Protein AF-A0A9W4TMF2-F1 (afdb_monomer)

Secondary structure (DSSP, 8-state):
-----------------------PPPPHHHHHHHHHHHHHHHHHS-HHHHHHHHHHHHHHS-TTSTTH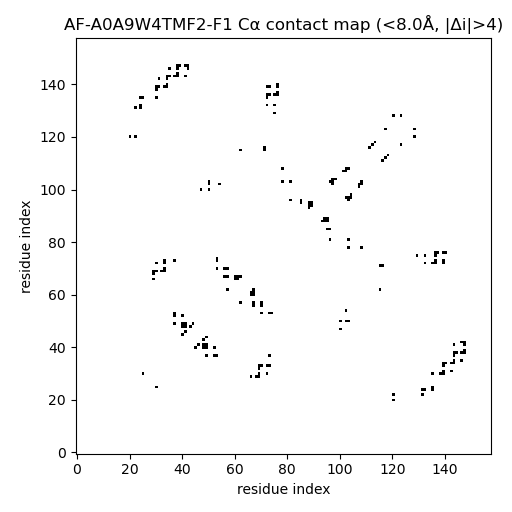HHHHHHHHHHHHHHHHHHHHHHHTTPPPGGGT-GGGSHHHHHHHIIIIIGGGSTT--HHHHHHHHHHHHHHHHHHHHHHHHHGGGSS---

Foldseek 3Di:
DDDDDDPPPPPPPPPPCPVQPLPDADDVVLLLVLLVQQQVLVLVHPVVSSLVSLVVQVVPDDLPDPNVVSSVLSLLLSLVVLVVVQVVCVVVVHDRCCVVPVCSDPVNSVVCCVVRPDVVRPPDDPVVSSVSSVVSSVSSVVSSVCSSVVVVPPPDDD

Structure (mmCIF, N/CA/C/O backbone):
data_AF-A0A9W4TMF2-F1
#
_entry.id   AF-A0A9W4TMF2-F1
#
loop_
_atom_site.group_PDB
_atom_site.id
_atom_site.type_symbol
_atom_site.label_atom_id
_atom_site.label_alt_id
_atom_site.label_comp_id
_atom_site.label_asym_id
_atom_site.label_entity_id
_atom_site.label_seq_id
_atom_site.pdbx_PDB_ins_code
_atom_site.Cartn_x
_atom_site.Cartn_y
_atom_site.Cartn_z
_atom_site.occupancy
_atom_site.B_iso_or_equiv
_atom_site.auth_seq_id
_atom_site.auth_comp_id
_atom_site.auth_asym_id
_atom_site.auth_atom_id
_atom_site.pdbx_PDB_model_num
ATOM 1 N N . MET A 1 1 ? 76.725 10.864 -4.374 1.00 43.16 1 MET A N 1
ATOM 2 C CA . MET A 1 1 ? 75.397 11.171 -4.951 1.00 43.16 1 MET A CA 1
ATOM 3 C C . MET A 1 1 ? 74.730 9.878 -5.403 1.00 43.16 1 MET A C 1
ATOM 5 O O . MET A 1 1 ? 75.179 9.302 -6.384 1.00 43.16 1 MET A O 1
ATOM 9 N N . LYS A 1 2 ? 73.695 9.397 -4.709 1.00 37.00 2 LYS A N 1
ATOM 10 C CA . LYS A 1 2 ? 72.772 8.390 -5.259 1.00 37.00 2 LYS A CA 1
ATOM 11 C C . LYS A 1 2 ? 71.413 8.566 -4.584 1.00 37.00 2 LYS A C 1
ATOM 13 O O . LYS A 1 2 ? 71.319 8.585 -3.364 1.00 37.00 2 LYS A O 1
ATOM 18 N N . LYS A 1 3 ? 70.422 8.861 -5.419 1.00 43.72 3 LYS A N 1
ATOM 19 C CA . LYS A 1 3 ? 69.096 9.371 -5.072 1.00 43.72 3 LYS A CA 1
ATOM 20 C C . LYS A 1 3 ? 68.224 8.220 -4.574 1.00 43.72 3 LYS A C 1
ATOM 22 O O . LYS A 1 3 ? 68.080 7.227 -5.279 1.00 43.72 3 LYS A O 1
ATOM 27 N N . ILE A 1 4 ? 67.638 8.376 -3.391 1.00 53.91 4 ILE A N 1
ATOM 28 C CA . ILE A 1 4 ? 66.495 7.578 -2.950 1.00 53.91 4 ILE A CA 1
ATOM 29 C C . ILE A 1 4 ? 65.279 8.197 -3.638 1.00 53.91 4 ILE A C 1
ATOM 31 O O . ILE A 1 4 ? 64.947 9.349 -3.367 1.00 53.91 4 ILE A O 1
ATOM 35 N N . LEU A 1 5 ? 64.652 7.470 -4.561 1.00 47.31 5 LEU A N 1
ATOM 36 C CA . LEU A 1 5 ? 63.333 7.828 -5.071 1.00 47.31 5 LEU A CA 1
ATOM 37 C C . LEU A 1 5 ? 62.341 6.760 -4.629 1.00 47.31 5 LEU A C 1
ATOM 39 O O . LEU A 1 5 ? 62.458 5.582 -4.954 1.00 47.31 5 LEU A O 1
ATOM 43 N N . ILE A 1 6 ? 61.415 7.241 -3.810 1.00 49.09 6 ILE A N 1
ATOM 44 C CA . ILE A 1 6 ? 60.307 6.552 -3.172 1.00 49.09 6 ILE A CA 1
ATOM 45 C C . ILE A 1 6 ? 59.397 5.990 -4.266 1.00 49.09 6 ILE A C 1
ATOM 47 O O . ILE A 1 6 ? 58.877 6.736 -5.095 1.00 49.09 6 ILE A O 1
ATOM 51 N N . VAL A 1 7 ? 59.198 4.673 -4.258 1.00 47.78 7 VAL A N 1
ATOM 52 C CA . VAL A 1 7 ? 58.155 4.014 -5.048 1.00 47.78 7 VAL A CA 1
ATOM 53 C C . VAL A 1 7 ? 56.818 4.410 -4.427 1.00 47.78 7 VAL A C 1
ATOM 55 O O . VAL A 1 7 ? 56.397 3.858 -3.412 1.00 47.78 7 VAL A O 1
ATOM 58 N N . ALA A 1 8 ? 56.175 5.419 -5.010 1.00 45.03 8 ALA A N 1
ATOM 59 C CA . ALA A 1 8 ? 54.797 5.766 -4.714 1.00 45.03 8 ALA A CA 1
ATOM 60 C C . ALA A 1 8 ? 53.898 4.645 -5.250 1.00 45.03 8 ALA A C 1
ATOM 62 O O . ALA A 1 8 ? 53.494 4.644 -6.412 1.00 45.03 8 ALA A O 1
ATOM 63 N N . GLY A 1 9 ? 53.621 3.657 -4.399 1.00 48.66 9 GLY A N 1
ATOM 64 C CA . GLY A 1 9 ? 52.544 2.706 -4.619 1.00 48.66 9 GLY A CA 1
ATOM 65 C C . GLY A 1 9 ? 51.219 3.457 -4.594 1.00 48.66 9 GLY A C 1
ATOM 66 O O . GLY A 1 9 ? 50.632 3.645 -3.531 1.00 48.66 9 GLY A O 1
ATOM 67 N N . LEU A 1 10 ? 50.748 3.895 -5.764 1.00 45.78 10 LEU A N 1
ATOM 68 C CA . LEU A 1 10 ? 49.338 4.196 -5.964 1.00 45.78 10 LEU A CA 1
ATOM 69 C C . LEU A 1 10 ? 48.578 2.881 -5.779 1.00 45.78 10 LEU A C 1
ATOM 71 O O . LEU A 1 10 ? 48.375 2.117 -6.721 1.00 45.78 10 LEU A O 1
ATOM 75 N N . MET A 1 11 ? 48.148 2.618 -4.547 1.00 49.06 11 MET A N 1
ATOM 76 C CA . MET A 1 11 ? 46.981 1.782 -4.332 1.00 49.06 11 MET A CA 1
ATOM 77 C C . MET A 1 11 ? 45.804 2.542 -4.937 1.00 49.06 11 MET A C 1
ATOM 79 O O . MET A 1 11 ? 45.180 3.380 -4.288 1.00 49.06 11 MET A O 1
ATOM 83 N N . ALA A 1 12 ? 45.538 2.282 -6.216 1.00 51.03 12 ALA A N 1
ATOM 84 C CA . ALA A 1 12 ? 44.234 2.514 -6.799 1.00 51.03 12 ALA A CA 1
ATOM 85 C C . ALA A 1 12 ? 43.266 1.611 -6.033 1.00 51.03 12 ALA A C 1
ATOM 87 O O . ALA A 1 12 ? 43.029 0.463 -6.404 1.00 51.03 12 ALA A O 1
ATOM 88 N N . LEU A 1 13 ? 42.770 2.111 -4.899 1.00 45.03 13 LEU A N 1
ATOM 89 C CA . LEU A 1 13 ? 41.590 1.547 -4.278 1.00 45.03 13 LEU A CA 1
ATOM 90 C C . LEU A 1 13 ? 40.534 1.540 -5.381 1.00 45.03 13 LEU A C 1
ATOM 92 O O . LEU A 1 13 ? 40.271 2.608 -5.950 1.00 45.03 13 LEU A O 1
ATOM 96 N N . PRO A 1 14 ? 39.954 0.378 -5.729 1.00 47.78 14 PRO A N 1
ATOM 97 C CA . PRO A 1 14 ? 38.766 0.392 -6.542 1.00 47.78 14 PRO A CA 1
ATOM 98 C C . PRO A 1 14 ? 37.782 1.208 -5.720 1.00 47.78 14 PRO A C 1
ATOM 100 O O . PRO A 1 14 ? 37.376 0.813 -4.625 1.00 47.78 14 PRO A O 1
ATOM 103 N N . ILE A 1 15 ? 37.474 2.406 -6.208 1.00 47.78 15 ILE A N 1
ATOM 104 C CA . ILE A 1 15 ? 36.303 3.134 -5.775 1.00 47.78 15 ILE A CA 1
ATOM 105 C C . ILE A 1 15 ? 35.186 2.174 -6.154 1.00 47.78 15 ILE A C 1
ATOM 107 O O . ILE A 1 15 ? 34.739 2.141 -7.299 1.00 47.78 15 ILE A O 1
ATOM 111 N N . CYS A 1 16 ? 34.790 1.323 -5.208 1.00 46.00 16 CYS A N 1
ATOM 112 C CA . CYS A 1 16 ? 33.474 0.738 -5.189 1.00 46.00 16 CYS A CA 1
ATOM 113 C C . CYS A 1 16 ? 32.557 1.949 -5.126 1.00 46.00 16 CYS A C 1
ATOM 115 O O . CYS A 1 16 ? 32.147 2.392 -4.052 1.00 46.00 16 CYS A O 1
ATOM 117 N N . ALA A 1 17 ? 32.282 2.510 -6.302 1.00 45.75 17 ALA A N 1
ATOM 118 C CA . ALA A 1 17 ? 31.091 3.251 -6.597 1.00 45.75 17 ALA A CA 1
ATOM 119 C C . ALA A 1 17 ? 29.968 2.256 -6.328 1.00 45.75 17 ALA A C 1
ATOM 121 O O . ALA A 1 17 ? 29.398 1.634 -7.218 1.00 45.75 17 ALA A O 1
ATOM 122 N N . SER A 1 18 ? 29.674 2.086 -5.042 1.00 44.09 18 SER A N 1
ATOM 123 C CA . SER A 1 18 ? 28.347 1.775 -4.587 1.00 44.09 18 SER A CA 1
ATOM 124 C C . SER A 1 18 ? 27.573 3.000 -5.032 1.00 44.09 18 SER A C 1
ATOM 126 O O . SER A 1 18 ? 27.435 3.960 -4.276 1.00 44.09 18 SER A O 1
ATOM 128 N N . ALA A 1 19 ? 27.182 3.028 -6.310 1.00 43.12 19 ALA A N 1
ATOM 129 C CA . ALA A 1 19 ? 26.089 3.852 -6.753 1.00 43.12 19 ALA A CA 1
ATOM 130 C C . ALA A 1 19 ? 25.000 3.509 -5.751 1.00 43.12 19 ALA A C 1
ATOM 132 O O . ALA A 1 19 ? 24.490 2.386 -5.727 1.00 43.12 19 ALA A O 1
ATOM 133 N N . ALA A 1 20 ? 24.784 4.414 -4.797 1.00 43.34 20 ALA A N 1
ATOM 134 C CA . ALA A 1 20 ? 23.677 4.307 -3.890 1.00 43.34 20 ALA A CA 1
ATOM 135 C C . ALA A 1 20 ? 22.493 4.226 -4.841 1.00 43.34 20 ALA A C 1
ATOM 137 O O . ALA A 1 20 ? 22.190 5.207 -5.51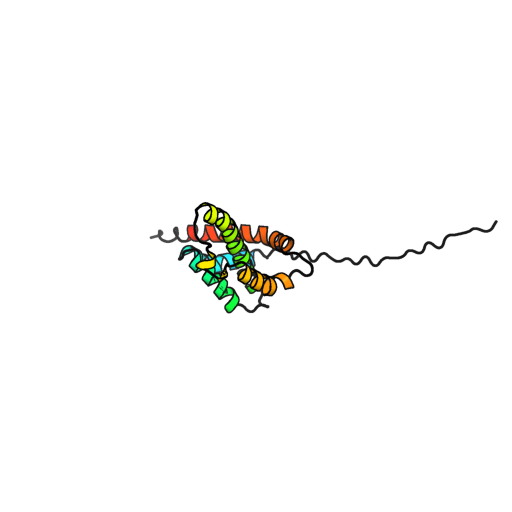0 1.00 43.34 20 ALA A O 1
ATOM 138 N N . ASN A 1 21 ? 21.926 3.029 -5.000 1.00 44.62 21 ASN A N 1
ATOM 139 C CA . ASN A 1 21 ? 20.707 2.807 -5.754 1.00 44.62 21 ASN A CA 1
ATOM 140 C C . ASN A 1 21 ? 19.614 3.537 -4.969 1.00 44.62 21 ASN A C 1
ATOM 142 O O . ASN A 1 21 ? 18.872 2.960 -4.176 1.00 44.62 21 ASN A O 1
ATOM 146 N N . THR A 1 22 ? 19.600 4.861 -5.079 1.00 55.94 22 THR A N 1
ATOM 147 C CA . THR A 1 22 ? 18.480 5.702 -4.729 1.00 55.94 22 THR A CA 1
ATOM 148 C C . THR A 1 22 ? 17.461 5.384 -5.796 1.00 55.94 22 THR A C 1
ATOM 150 O O . THR A 1 22 ? 17.531 5.895 -6.913 1.00 55.94 22 THR A O 1
ATOM 153 N N . LYS A 1 23 ? 16.557 4.455 -5.466 1.00 67.50 23 LYS A N 1
ATOM 154 C CA . LYS A 1 23 ? 15.336 4.238 -6.237 1.00 67.50 23 LYS A CA 1
ATOM 155 C C . LYS A 1 23 ? 14.783 5.629 -6.587 1.00 67.50 23 LYS A C 1
ATOM 157 O O . LYS A 1 23 ? 14.757 6.508 -5.723 1.00 67.50 23 LYS A O 1
ATOM 162 N N . LYS A 1 24 ? 14.466 5.866 -7.862 1.00 73.62 24 LYS A N 1
ATOM 163 C CA . LYS A 1 24 ? 13.882 7.139 -8.322 1.00 73.62 24 LYS A CA 1
ATOM 164 C C . LYS A 1 24 ? 12.444 7.238 -7.813 1.00 73.62 24 LYS A C 1
ATOM 166 O O . LYS A 1 24 ? 11.848 6.171 -7.676 1.00 73.62 24 LYS A O 1
ATOM 171 N N . PRO A 1 25 ? 11.899 8.436 -7.532 1.00 78.06 25 PRO A N 1
ATOM 172 C CA . PRO A 1 25 ? 10.480 8.595 -7.200 1.00 78.06 25 PRO A CA 1
ATOM 173 C C . PRO A 1 25 ? 9.586 7.832 -8.178 1.00 78.06 25 PRO A C 1
ATOM 175 O O . PRO A 1 25 ? 9.985 7.625 -9.333 1.00 78.06 25 PRO A O 1
ATOM 178 N N . LEU A 1 26 ? 8.411 7.398 -7.723 1.00 83.31 26 LEU A N 1
ATOM 179 C CA . LEU A 1 26 ? 7.444 6.783 -8.624 1.00 83.31 26 LEU A CA 1
ATOM 180 C C . LEU A 1 26 ? 7.120 7.748 -9.765 1.00 83.31 26 LEU A C 1
ATOM 182 O O . LEU A 1 26 ? 7.051 8.966 -9.589 1.00 83.31 26 LEU A O 1
ATOM 186 N N . ALA A 1 27 ? 6.950 7.189 -10.958 1.00 86.56 27 ALA A N 1
ATOM 187 C CA . ALA A 1 27 ? 6.520 7.979 -12.092 1.00 86.56 27 ALA A CA 1
ATOM 188 C C . ALA A 1 27 ? 5.107 8.527 -11.818 1.00 86.56 27 ALA A C 1
ATOM 190 O O . ALA A 1 27 ? 4.287 7.889 -11.152 1.00 86.56 27 ALA A O 1
ATOM 191 N N . PHE A 1 28 ? 4.846 9.755 -12.266 1.00 84.62 28 PHE A N 1
ATOM 192 C CA . PHE A 1 28 ? 3.604 10.458 -11.935 1.00 84.62 28 PHE A CA 1
ATOM 193 C C . PHE A 1 28 ? 2.359 9.711 -12.436 1.00 84.62 28 PHE A C 1
ATOM 195 O O . PHE A 1 28 ? 1.342 9.693 -11.751 1.00 84.62 28 PHE A O 1
ATOM 202 N N . ASP A 1 29 ? 2.469 9.039 -13.581 1.00 89.75 29 ASP A N 1
ATOM 203 C CA . ASP A 1 29 ? 1.448 8.147 -14.140 1.00 89.75 29 ASP A CA 1
ATOM 204 C C . ASP A 1 29 ? 1.077 6.998 -13.189 1.00 89.75 29 ASP A C 1
ATOM 206 O O . ASP A 1 29 ? -0.093 6.652 -13.062 1.00 89.75 29 ASP A O 1
ATOM 210 N N . THR A 1 30 ? 2.050 6.453 -12.457 1.00 92.44 30 THR A N 1
ATOM 211 C CA . THR A 1 30 ? 1.848 5.402 -11.455 1.00 92.44 30 THR A CA 1
ATOM 212 C C . THR A 1 30 ? 1.076 5.945 -10.258 1.00 92.44 30 THR A C 1
ATOM 214 O O . THR A 1 30 ? 0.178 5.278 -9.745 1.00 92.44 30 THR A O 1
ATOM 217 N N . ILE A 1 31 ? 1.402 7.166 -9.822 1.00 92.25 31 ILE A N 1
ATOM 218 C CA . ILE A 1 31 ? 0.699 7.844 -8.727 1.00 92.25 31 ILE A CA 1
ATOM 219 C C . ILE A 1 31 ? -0.741 8.163 -9.148 1.00 92.25 31 ILE A C 1
ATOM 221 O O . ILE A 1 31 ? -1.672 7.885 -8.397 1.00 92.25 31 ILE A O 1
ATOM 225 N N . GLU A 1 32 ? -0.940 8.681 -10.361 1.00 92.81 32 GLU A N 1
ATOM 226 C CA . GLU A 1 32 ? -2.268 8.978 -10.903 1.00 92.81 32 GLU A CA 1
ATOM 227 C C . GLU A 1 32 ? -3.110 7.707 -11.083 1.00 92.81 32 GLU A C 1
ATOM 229 O O . GLU A 1 32 ? -4.291 7.698 -10.731 1.00 92.81 32 GLU A O 1
ATOM 234 N N . ALA A 1 33 ? -2.514 6.622 -11.585 1.00 94.19 33 ALA A N 1
ATOM 235 C CA . ALA A 1 33 ? -3.177 5.330 -11.725 1.00 94.19 33 ALA A CA 1
ATOM 236 C C . ALA A 1 33 ? -3.594 4.761 -10.363 1.00 94.19 33 ALA A C 1
ATOM 238 O O . ALA A 1 33 ? -4.734 4.325 -10.211 1.00 94.19 33 ALA A O 1
ATOM 239 N N . ALA A 1 34 ? -2.715 4.837 -9.357 1.00 95.44 34 ALA A N 1
ATOM 240 C CA . ALA A 1 34 ? -3.054 4.454 -7.991 1.00 95.44 34 ALA A CA 1
ATOM 241 C C . ALA A 1 34 ? -4.222 5.295 -7.459 1.00 95.44 34 ALA A C 1
ATOM 243 O O . ALA A 1 34 ? -5.200 4.737 -6.968 1.00 95.44 34 ALA A O 1
ATOM 244 N N . SER A 1 35 ? -4.166 6.622 -7.607 1.00 94.31 35 SER A N 1
ATOM 245 C CA . SER A 1 35 ? -5.259 7.510 -7.200 1.00 94.31 35 SER A CA 1
ATOM 246 C C . SER A 1 35 ? -6.573 7.088 -7.857 1.00 94.31 35 SER A C 1
ATOM 248 O O . SER A 1 35 ? -7.515 6.762 -7.149 1.00 94.31 35 SER A O 1
ATOM 250 N N . LYS A 1 36 ? -6.619 6.957 -9.190 1.00 93.31 36 LYS A N 1
ATOM 251 C CA . LYS A 1 36 ? -7.823 6.514 -9.918 1.00 93.31 36 LYS A CA 1
ATOM 252 C C . LYS A 1 36 ? -8.342 5.155 -9.448 1.00 93.31 36 LYS A C 1
ATOM 254 O O . LYS A 1 36 ? -9.550 4.979 -9.345 1.00 93.31 36 LYS A O 1
ATOM 259 N N . ARG A 1 37 ? -7.448 4.208 -9.153 1.00 94.00 37 ARG A N 1
ATOM 260 C CA . ARG A 1 37 ? -7.809 2.865 -8.680 1.00 94.00 37 ARG A CA 1
ATOM 261 C C . ARG A 1 37 ? -8.473 2.888 -7.303 1.00 94.00 37 ARG A C 1
ATOM 263 O O . ARG A 1 37 ? -9.416 2.138 -7.075 1.00 94.00 37 ARG A O 1
ATOM 270 N N . PHE A 1 38 ? -7.984 3.728 -6.394 1.00 94.81 38 PHE A N 1
ATOM 271 C CA . PHE A 1 38 ? -8.433 3.758 -4.998 1.00 94.81 38 PHE A CA 1
ATOM 272 C C . PHE A 1 38 ? -9.434 4.876 -4.685 1.00 94.81 38 PHE A C 1
ATOM 274 O O . PHE A 1 38 ? -10.029 4.882 -3.608 1.00 94.81 38 PHE A O 1
ATOM 281 N N . SER A 1 39 ? -9.661 5.799 -5.618 1.00 92.56 39 SER A N 1
ATOM 282 C CA . SER A 1 39 ? -10.645 6.871 -5.487 1.00 92.56 39 SER A CA 1
ATOM 283 C C . SER A 1 39 ? -12.077 6.346 -5.322 1.00 92.56 39 SER A C 1
ATOM 285 O O . SER A 1 39 ? -12.688 6.706 -4.318 1.00 92.56 39 SER A O 1
ATOM 287 N N . PRO A 1 40 ? -12.619 5.466 -6.194 1.00 91.12 40 PRO A N 1
ATOM 288 C CA . PRO A 1 40 ? -13.987 4.969 -6.034 1.00 91.12 40 PRO A CA 1
ATOM 289 C C . PRO A 1 40 ? -14.276 4.341 -4.660 1.00 91.12 40 PRO A C 1
ATOM 291 O O . PRO A 1 40 ? -15.242 4.770 -4.028 1.00 91.12 40 PRO A O 1
ATOM 294 N N . PRO A 1 41 ? -13.454 3.409 -4.125 1.00 89.12 41 PRO A N 1
ATOM 295 C CA . PRO A 1 41 ? -13.725 2.833 -2.809 1.00 89.12 41 PRO A CA 1
ATOM 296 C C . PRO A 1 41 ? -13.605 3.848 -1.664 1.00 89.12 41 PRO A C 1
ATOM 298 O O . PRO A 1 41 ? -14.295 3.684 -0.663 1.00 89.12 41 PRO A O 1
ATOM 301 N N . LEU A 1 42 ? -12.789 4.906 -1.799 1.00 87.50 42 LEU A N 1
ATOM 302 C CA . LEU A 1 42 ? -12.777 6.008 -0.828 1.00 87.50 42 LEU A CA 1
ATOM 303 C C . LEU A 1 42 ? -14.043 6.876 -0.921 1.00 87.50 42 LEU A C 1
ATOM 305 O O . LEU A 1 42 ? -14.543 7.324 0.103 1.00 87.50 42 LEU A O 1
ATOM 309 N N . CYS A 1 43 ? -14.538 7.166 -2.126 1.00 85.88 43 CYS A N 1
ATOM 310 C CA . CYS A 1 43 ? -15.672 8.076 -2.308 1.00 85.88 43 CYS A CA 1
ATOM 311 C C . CYS A 1 43 ? -17.024 7.407 -2.016 1.00 85.88 43 CYS A C 1
ATOM 313 O O . CYS A 1 43 ? -17.963 8.079 -1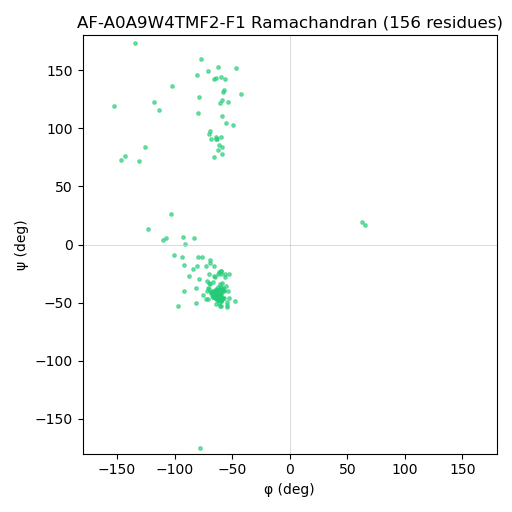.596 1.00 85.88 43 CYS A O 1
ATOM 315 N N . GLN A 1 44 ? -17.121 6.094 -2.234 1.00 81.56 44 GLN A N 1
ATOM 316 C CA . GLN A 1 44 ? -18.345 5.308 -2.043 1.00 81.56 44 GLN A CA 1
ATOM 317 C C . GLN A 1 44 ? -18.460 4.685 -0.645 1.00 81.56 44 GLN A C 1
ATOM 319 O O . GLN A 1 44 ? -19.547 4.258 -0.260 1.00 81.56 44 GLN A O 1
ATOM 324 N N . GLY A 1 45 ? -17.355 4.592 0.098 1.00 69.44 45 GLY A N 1
ATOM 325 C CA . GLY A 1 45 ? -17.281 3.865 1.360 1.00 69.44 45 GLY A CA 1
ATOM 326 C C . GLY A 1 45 ? -16.576 4.638 2.466 1.00 69.44 45 GLY A C 1
ATOM 327 O O . GLY A 1 45 ? -16.011 5.710 2.264 1.00 69.44 45 GLY A O 1
ATOM 328 N N . ASP A 1 46 ? -16.607 4.072 3.668 1.00 74.94 46 ASP A N 1
ATOM 329 C CA . ASP A 1 46 ? -15.718 4.498 4.740 1.00 74.94 46 ASP A CA 1
ATOM 330 C C . ASP A 1 46 ? -14.301 3.925 4.530 1.00 74.94 46 ASP A C 1
ATOM 332 O O . ASP A 1 46 ? -13.983 3.282 3.524 1.00 74.94 46 ASP A O 1
ATOM 336 N N . ILE A 1 47 ? -13.418 4.152 5.502 1.00 83.50 47 ILE A N 1
ATOM 337 C CA . ILE A 1 47 ? -12.040 3.648 5.481 1.00 83.50 47 ILE A CA 1
ATOM 338 C C . ILE A 1 47 ? -11.949 2.128 5.233 1.00 83.50 47 ILE A C 1
ATOM 340 O O . ILE A 1 47 ? -10.943 1.665 4.695 1.00 83.50 47 ILE A O 1
ATOM 344 N N . GLY A 1 48 ? -12.988 1.355 5.568 1.00 86.38 48 GLY A N 1
ATOM 345 C CA . GLY A 1 48 ? -13.043 -0.084 5.337 1.00 86.38 48 GLY A CA 1
ATOM 346 C C . GLY A 1 48 ? -13.087 -0.452 3.857 1.00 86.38 48 GLY A C 1
ATOM 347 O O . GLY A 1 48 ? -12.371 -1.361 3.438 1.00 86.38 48 GLY A O 1
ATOM 348 N N . GLY A 1 49 ? -13.839 0.295 3.041 1.00 89.31 49 GLY A N 1
ATOM 349 C CA . GLY A 1 49 ? -13.878 0.098 1.586 1.00 89.31 49 GLY A CA 1
ATOM 350 C C . GLY A 1 49 ? -12.503 0.293 0.944 1.00 89.31 49 GLY A C 1
ATOM 351 O O . GLY A 1 49 ? -12.062 -0.518 0.127 1.00 89.31 49 GLY A O 1
ATOM 352 N N . LEU A 1 50 ? -11.777 1.322 1.384 1.00 91.44 50 LEU A N 1
ATOM 353 C CA . LEU A 1 50 ? -10.412 1.582 0.934 1.00 91.44 50 LEU A CA 1
ATOM 354 C C . LEU A 1 50 ? -9.427 0.491 1.384 1.00 91.44 50 LEU A C 1
ATOM 356 O O . LEU A 1 50 ? -8.593 0.057 0.592 1.00 91.44 50 LEU A O 1
ATOM 360 N N . ILE A 1 51 ? -9.524 0.029 2.635 1.00 92.50 51 ILE A N 1
ATOM 361 C CA . ILE A 1 51 ? -8.681 -1.057 3.157 1.00 92.50 51 ILE A CA 1
ATOM 362 C C . ILE A 1 51 ? -8.902 -2.350 2.363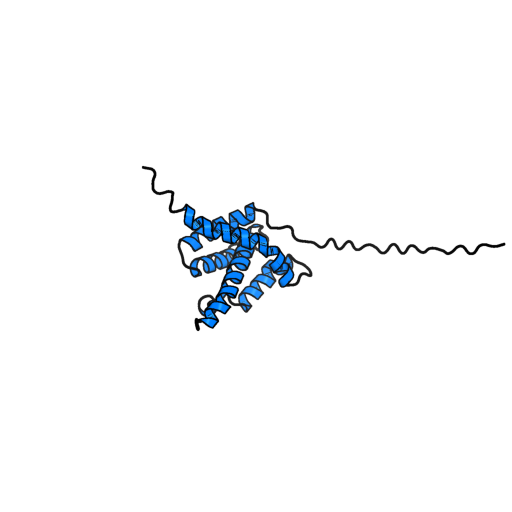 1.00 92.50 51 ILE A C 1
ATOM 364 O O . ILE A 1 51 ? -7.925 -2.991 1.969 1.00 92.50 51 ILE A O 1
ATOM 368 N N . ASN A 1 52 ? -10.159 -2.704 2.083 1.00 92.62 52 ASN A N 1
ATOM 369 C CA . ASN A 1 52 ? -10.494 -3.888 1.293 1.00 92.62 52 ASN A CA 1
ATOM 370 C C . ASN A 1 52 ? -9.931 -3.780 -0.125 1.00 92.62 52 ASN A C 1
ATOM 372 O O . ASN A 1 52 ? -9.245 -4.692 -0.574 1.00 92.62 52 ASN A O 1
ATOM 376 N N . ALA A 1 53 ? -10.084 -2.625 -0.779 1.00 94.62 53 ALA A N 1
ATOM 377 C CA . ALA A 1 53 ? -9.516 -2.404 -2.106 1.00 94.62 53 ALA A CA 1
ATOM 378 C C . ALA A 1 53 ? -7.983 -2.558 -2.135 1.00 94.62 53 ALA A C 1
ATOM 380 O O . ALA A 1 53 ? -7.427 -3.067 -3.111 1.00 94.62 53 ALA A O 1
ATOM 381 N N . ILE A 1 54 ? -7.276 -2.134 -1.079 1.00 95.81 54 ILE A N 1
ATOM 382 C CA . ILE A 1 54 ? -5.822 -2.341 -0.965 1.00 95.81 54 ILE A CA 1
ATOM 383 C C . ILE A 1 54 ? -5.497 -3.830 -0.795 1.00 95.81 54 ILE A C 1
ATOM 385 O O . ILE A 1 54 ? -4.546 -4.311 -1.414 1.00 95.81 54 ILE A O 1
ATOM 389 N N . SER A 1 55 ? -6.272 -4.563 0.008 1.00 94.88 55 SER A N 1
ATOM 390 C CA . SER A 1 55 ? -6.119 -6.017 0.151 1.00 94.88 55 SER A CA 1
ATOM 391 C C . SER A 1 55 ? -6.303 -6.721 -1.193 1.00 94.88 55 SER A C 1
ATOM 393 O O . SER A 1 55 ? -5.388 -7.404 -1.660 1.00 94.88 55 SER A O 1
ATOM 395 N N . ASP A 1 56 ? -7.414 -6.441 -1.874 1.00 95.69 56 ASP A N 1
ATOM 396 C CA . ASP A 1 56 ? -7.747 -6.997 -3.186 1.00 95.69 56 ASP A CA 1
ATOM 397 C C . ASP A 1 56 ? -6.682 -6.653 -4.234 1.00 95.69 56 ASP A C 1
ATOM 399 O O . ASP A 1 56 ? -6.396 -7.449 -5.131 1.00 95.69 56 ASP A O 1
ATOM 403 N N . CYS A 1 57 ? -6.048 -5.480 -4.122 1.00 96.88 57 CYS A N 1
ATOM 404 C CA . CYS A 1 57 ? -4.943 -5.092 -4.992 1.00 96.88 57 CYS A CA 1
ATOM 405 C C . CYS A 1 57 ? -3.784 -6.088 -4.908 1.00 96.88 57 CYS A C 1
ATOM 407 O O . CYS A 1 57 ? -3.285 -6.516 -5.947 1.00 96.88 57 CYS A O 1
ATOM 409 N N . TYR A 1 58 ? -3.374 -6.486 -3.702 1.00 95.75 58 TYR A N 1
ATOM 410 C CA . TYR A 1 58 ? -2.295 -7.460 -3.533 1.00 95.75 58 TYR A CA 1
ATOM 411 C C . TYR A 1 58 ? -2.687 -8.870 -3.977 1.00 95.75 58 TYR A C 1
ATOM 413 O O . TYR A 1 58 ? -1.835 -9.590 -4.489 1.00 95.75 58 TYR A O 1
ATOM 421 N N . GLU A 1 59 ? -3.946 -9.266 -3.795 1.00 95.25 59 GLU A N 1
ATOM 422 C CA . GLU A 1 59 ? -4.426 -10.594 -4.198 1.00 95.25 59 GLU A CA 1
ATOM 423 C C . GLU A 1 59 ? -4.503 -10.754 -5.720 1.00 95.25 59 GLU A C 1
ATOM 425 O O . GLU A 1 59 ? -4.238 -11.834 -6.245 1.00 95.25 59 GLU A O 1
ATOM 430 N N . ASN A 1 60 ? -4.809 -9.666 -6.434 1.00 96.44 60 ASN A N 1
ATOM 431 C CA . ASN A 1 60 ? -5.074 -9.690 -7.874 1.00 96.44 60 ASN A CA 1
ATOM 432 C C . ASN A 1 60 ? -3.958 -9.074 -8.731 1.00 96.44 60 ASN A C 1
ATOM 434 O O . ASN A 1 60 ? -4.125 -8.929 -9.941 1.00 96.44 60 ASN A O 1
ATOM 438 N N . THR A 1 61 ? -2.826 -8.691 -8.135 1.00 95.44 61 THR A N 1
ATOM 439 C CA . THR A 1 61 ? -1.706 -8.088 -8.872 1.00 95.44 61 THR A CA 1
ATOM 440 C C . THR A 1 61 ? -0.466 -8.959 -8.756 1.00 95.44 61 THR A C 1
ATOM 442 O O . THR A 1 61 ? 0.034 -9.208 -7.659 1.00 95.44 61 THR A O 1
ATOM 445 N N . ASP A 1 62 ? 0.072 -9.390 -9.900 1.00 92.88 62 ASP A N 1
ATOM 446 C CA . ASP A 1 62 ? 1.339 -10.117 -9.924 1.00 92.88 62 ASP A CA 1
ATOM 447 C C . ASP A 1 62 ? 2.446 -9.262 -9.293 1.00 92.88 62 ASP A C 1
ATOM 449 O O . ASP A 1 62 ? 2.634 -8.093 -9.633 1.00 92.88 62 ASP A O 1
ATOM 453 N N . ARG A 1 63 ? 3.217 -9.856 -8.380 1.00 88.81 63 ARG A N 1
ATOM 454 C CA . ARG A 1 63 ? 4.274 -9.154 -7.635 1.00 88.81 63 ARG A CA 1
ATOM 455 C C . ARG A 1 63 ? 5.372 -8.548 -8.519 1.00 88.81 63 ARG A C 1
ATOM 457 O O . ARG A 1 63 ? 6.120 -7.693 -8.054 1.00 88.81 63 ARG A O 1
ATOM 464 N N . THR A 1 64 ? 5.543 -9.064 -9.733 1.00 88.56 64 THR A N 1
ATOM 465 C CA . THR A 1 64 ? 6.527 -8.610 -10.724 1.00 88.56 64 THR A CA 1
ATOM 466 C C . THR A 1 64 ? 5.943 -7.584 -11.692 1.00 88.56 64 THR A C 1
ATOM 468 O O . THR A 1 64 ? 6.704 -6.931 -12.405 1.00 88.56 64 THR A O 1
ATOM 471 N N . SER A 1 65 ? 4.617 -7.399 -11.685 1.00 92.56 65 SER A N 1
ATOM 472 C CA . SER A 1 65 ? 3.949 -6.365 -12.470 1.00 92.56 65 SER A CA 1
ATOM 473 C C . SER A 1 65 ? 4.344 -4.970 -11.976 1.00 92.56 65 SER A C 1
ATOM 475 O O . SER A 1 65 ? 4.430 -4.755 -10.762 1.00 92.56 65 SER A O 1
ATOM 477 N N . PRO A 1 66 ? 4.525 -3.982 -12.872 1.00 89.12 66 PRO A N 1
ATOM 478 C CA . PRO A 1 66 ? 4.668 -2.584 -12.467 1.00 89.12 66 PRO A CA 1
ATOM 479 C C . PRO A 1 66 ? 3.477 -2.083 -11.629 1.00 89.12 66 PRO A C 1
ATOM 481 O O . PRO A 1 66 ? 3.666 -1.243 -10.746 1.00 89.12 66 PRO A O 1
ATOM 484 N N . ASP A 1 67 ? 2.282 -2.650 -11.818 1.00 92.81 67 ASP A N 1
ATOM 485 C CA . ASP A 1 67 ? 1.066 -2.248 -11.100 1.00 92.81 67 ASP A CA 1
ATOM 486 C C . ASP A 1 67 ? 1.126 -2.531 -9.597 1.00 92.81 67 ASP A C 1
ATOM 488 O O . ASP A 1 67 ? 0.412 -1.889 -8.823 1.00 92.81 67 ASP A O 1
ATOM 492 N N . ILE A 1 68 ? 2.025 -3.415 -9.143 1.00 94.62 68 ILE A N 1
ATOM 493 C CA . ILE A 1 68 ? 2.210 -3.672 -7.709 1.00 94.62 68 ILE A CA 1
ATOM 494 C C . ILE A 1 68 ? 2.627 -2.402 -6.953 1.00 94.62 68 ILE A C 1
ATOM 496 O O . ILE A 1 68 ? 2.354 -2.268 -5.759 1.00 94.62 68 ILE A O 1
ATOM 500 N N . GLN A 1 69 ? 3.259 -1.438 -7.638 1.00 93.69 69 GLN A N 1
ATOM 501 C CA . GLN A 1 69 ? 3.624 -0.155 -7.036 1.00 93.69 69 GLN A CA 1
ATOM 502 C C . GLN A 1 69 ? 2.393 0.661 -6.633 1.00 93.69 69 GLN A C 1
ATOM 504 O O . GLN A 1 69 ? 2.474 1.403 -5.658 1.00 93.69 69 GLN A O 1
ATOM 509 N N . GLN A 1 70 ? 1.254 0.491 -7.313 1.00 95.50 70 GLN A N 1
ATOM 510 C CA . GLN A 1 70 ? -0.000 1.141 -6.930 1.00 95.50 70 GLN A CA 1
ATOM 511 C C . GLN A 1 70 ? -0.500 0.589 -5.586 1.00 95.50 70 GLN A C 1
ATOM 513 O O . GLN A 1 70 ? -0.825 1.370 -4.692 1.00 95.50 70 GLN A O 1
ATOM 518 N N . CYS A 1 71 ? -0.478 -0.741 -5.406 1.00 96.25 71 CYS A N 1
ATOM 519 C CA . CYS A 1 71 ? -0.853 -1.389 -4.142 1.00 96.25 71 CYS A CA 1
ATOM 520 C C . CYS A 1 71 ? 0.065 -0.945 -2.995 1.00 96.25 71 CYS A C 1
ATOM 522 O O . CYS A 1 71 ? -0.405 -0.570 -1.923 1.00 96.25 71 CYS A O 1
ATOM 524 N N . ILE A 1 72 ? 1.380 -0.943 -3.241 1.00 95.06 72 ILE A N 1
ATOM 525 C CA . ILE A 1 72 ? 2.393 -0.538 -2.258 1.00 95.06 72 ILE A CA 1
ATOM 526 C C . ILE A 1 72 ? 2.218 0.929 -1.858 1.00 95.06 72 ILE A C 1
ATOM 528 O O . ILE A 1 72 ? 2.287 1.249 -0.671 1.00 95.06 72 ILE A O 1
ATOM 532 N N . LEU A 1 73 ? 2.002 1.820 -2.830 1.00 95.31 73 LEU A N 1
ATOM 533 C CA . LEU A 1 73 ? 1.827 3.248 -2.579 1.00 95.31 73 LEU A CA 1
ATOM 534 C C . LEU A 1 73 ? 0.599 3.507 -1.701 1.00 95.31 73 LEU A C 1
ATOM 536 O O . LEU A 1 73 ? 0.712 4.215 -0.699 1.00 95.31 73 LEU A O 1
ATOM 540 N N . ALA A 1 74 ? -0.539 2.897 -2.040 1.00 95.12 74 ALA A N 1
ATOM 541 C CA . ALA A 1 74 ? -1.767 3.034 -1.267 1.00 95.12 74 ALA A CA 1
ATOM 542 C C . ALA A 1 74 ? -1.630 2.442 0.143 1.00 95.12 74 ALA A C 1
ATOM 544 O O . ALA A 1 74 ? -1.965 3.113 1.115 1.00 95.12 74 ALA A O 1
ATOM 545 N N . ASP A 1 75 ? -1.065 1.240 0.282 1.00 94.94 75 ASP A N 1
ATOM 546 C CA . ASP A 1 75 ? -0.840 0.595 1.582 1.00 94.94 75 ASP A CA 1
ATOM 547 C C . ASP A 1 75 ? 0.060 1.441 2.492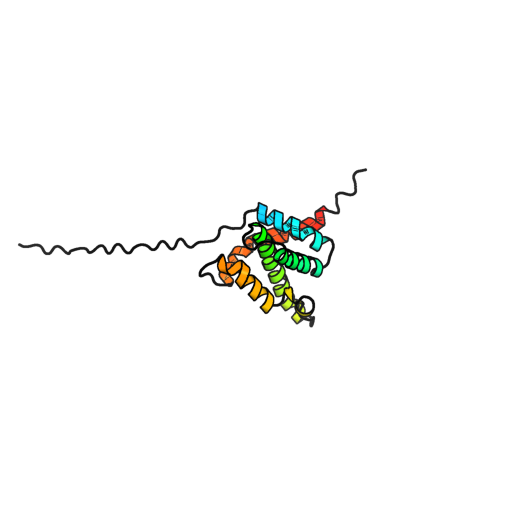 1.00 94.94 75 ASP A C 1
ATOM 549 O O . ASP A 1 75 ? -0.295 1.720 3.636 1.00 94.94 75 ASP A O 1
ATOM 553 N N . ILE A 1 76 ? 1.198 1.923 1.979 1.00 91.69 76 ILE A N 1
ATOM 554 C CA . ILE A 1 76 ? 2.108 2.775 2.756 1.00 91.69 76 ILE A CA 1
ATOM 555 C C . ILE A 1 76 ? 1.423 4.085 3.146 1.00 91.69 76 ILE A C 1
ATOM 557 O O . ILE A 1 76 ? 1.526 4.493 4.305 1.00 91.69 76 ILE A O 1
ATOM 561 N N . ALA A 1 77 ? 0.736 4.749 2.214 1.00 92.00 77 ALA A N 1
ATOM 562 C CA . ALA A 1 77 ? 0.083 6.024 2.486 1.00 92.00 77 ALA A CA 1
ATOM 563 C C . ALA A 1 77 ? -1.032 5.877 3.532 1.00 92.00 77 ALA A C 1
ATOM 565 O O . ALA A 1 77 ? -1.030 6.592 4.534 1.00 92.00 77 ALA A O 1
ATOM 566 N N . ILE A 1 78 ? -1.947 4.928 3.329 1.00 91.12 78 ILE A N 1
ATOM 567 C CA . ILE A 1 78 ? -3.132 4.744 4.170 1.00 91.12 78 ILE A CA 1
ATOM 568 C C . ILE A 1 78 ? -2.768 4.148 5.524 1.00 91.12 78 ILE A C 1
ATOM 570 O O . ILE A 1 78 ? -3.165 4.706 6.545 1.00 91.12 78 ILE A O 1
ATOM 574 N N . THR A 1 79 ? -1.941 3.100 5.572 1.00 88.44 79 THR A N 1
ATOM 575 C CA . THR A 1 79 ? -1.511 2.515 6.851 1.00 88.44 79 THR A CA 1
ATOM 576 C C . THR A 1 79 ? -0.742 3.539 7.693 1.00 88.44 79 THR A C 1
ATOM 578 O O . THR A 1 79 ? -0.969 3.625 8.897 1.00 88.44 79 THR A O 1
ATOM 581 N N . SER A 1 80 ? 0.092 4.396 7.084 1.00 82.81 80 SER A N 1
ATOM 582 C CA . SER A 1 80 ? 0.781 5.464 7.830 1.00 82.81 80 SER A CA 1
ATOM 583 C C . SER A 1 80 ? -0.187 6.498 8.414 1.00 82.81 80 SER A C 1
ATOM 585 O O . SER A 1 80 ? -0.007 6.910 9.558 1.00 82.81 80 SER A O 1
ATOM 587 N N . GLN A 1 81 ? -1.219 6.913 7.666 1.00 84.38 81 GLN A N 1
ATOM 588 C CA . GLN A 1 81 ? -2.248 7.825 8.189 1.00 84.38 81 GLN A CA 1
ATOM 589 C C . GLN A 1 81 ? -3.034 7.181 9.331 1.00 84.38 81 GLN A C 1
ATOM 591 O O . GLN A 1 81 ? -3.240 7.801 10.370 1.00 84.38 81 GLN A O 1
ATOM 596 N N . ILE A 1 82 ? -3.409 5.913 9.171 1.00 84.44 82 ILE A N 1
ATOM 597 C CA . ILE A 1 82 ? -4.131 5.153 10.190 1.00 84.44 82 ILE A CA 1
ATOM 598 C C . ILE A 1 82 ? -3.313 5.044 11.481 1.00 84.44 82 ILE A C 1
ATOM 600 O O . ILE A 1 82 ? -3.856 5.272 12.560 1.00 84.44 82 ILE A O 1
ATOM 604 N N . MET A 1 83 ? -2.013 4.755 11.387 1.00 78.38 83 MET A N 1
ATOM 605 C CA . MET A 1 83 ? -1.133 4.692 12.558 1.00 78.38 83 MET A CA 1
ATOM 606 C C . MET A 1 83 ? -0.998 6.052 13.262 1.00 78.38 83 MET A C 1
ATOM 608 O O . MET A 1 83 ? -1.001 6.099 14.489 1.00 78.38 83 MET A O 1
ATOM 612 N N . LEU A 1 84 ? -0.930 7.165 12.519 1.00 79.62 84 LEU A N 1
ATOM 613 C CA . LEU A 1 84 ? -0.927 8.511 13.114 1.00 79.62 84 LEU A CA 1
ATOM 614 C C . LEU A 1 84 ? -2.253 8.830 13.820 1.00 79.62 84 LEU A C 1
ATOM 616 O O . LEU A 1 84 ? -2.271 9.413 14.904 1.00 79.62 84 LEU A O 1
ATOM 620 N N . GLU A 1 85 ? -3.376 8.434 13.224 1.00 81.31 85 GLU A N 1
ATOM 621 C CA . GLU A 1 85 ? -4.696 8.590 13.836 1.00 81.31 85 GLU A CA 1
ATOM 622 C C . GLU A 1 85 ? -4.894 7.650 15.031 1.00 81.31 85 GLU A C 1
ATOM 624 O O . GLU A 1 85 ? -5.654 7.971 15.941 1.00 81.31 85 GLU A O 1
ATOM 629 N N . GLN A 1 86 ? -4.190 6.517 15.088 1.00 80.88 86 GLN A N 1
ATOM 630 C CA . GLN A 1 86 ? -4.270 5.577 16.202 1.00 80.88 86 GLN A CA 1
ATOM 631 C C . GLN A 1 86 ? -3.796 6.198 17.521 1.00 80.88 86 GLN A C 1
ATOM 633 O O . GLN A 1 86 ? -4.444 5.987 18.545 1.00 80.88 86 GLN A O 1
ATOM 638 N N . GLU A 1 87 ? -2.737 7.012 17.510 1.00 79.56 87 GLU A N 1
ATOM 639 C CA . GLU A 1 87 ? -2.289 7.746 18.705 1.00 79.56 87 GLU A CA 1
ATOM 640 C C . GLU A 1 87 ? -3.391 8.683 19.225 1.00 79.56 87 GLU A C 1
ATOM 642 O O . GLU A 1 87 ? -3.682 8.727 20.423 1.00 79.56 87 GLU A O 1
ATOM 647 N N . LYS A 1 88 ? -4.082 9.372 18.309 1.00 81.88 88 LYS A N 1
ATOM 648 C CA . LYS A 1 88 ? -5.219 10.240 18.644 1.00 81.88 88 LYS A CA 1
ATOM 649 C C . LYS A 1 88 ? -6.423 9.436 19.135 1.00 81.88 88 LYS A C 1
ATOM 651 O O . LYS A 1 88 ? -7.071 9.829 20.100 1.00 81.88 88 LYS A O 1
ATOM 656 N N . ARG A 1 89 ? -6.727 8.297 18.505 1.00 82.12 89 ARG A N 1
ATOM 657 C CA . ARG A 1 89 ? -7.815 7.389 18.910 1.00 82.12 89 ARG A CA 1
ATOM 658 C C . ARG A 1 89 ? -7.579 6.828 20.308 1.00 82.12 89 ARG A C 1
ATOM 660 O O . ARG A 1 89 ? -8.512 6.835 21.107 1.00 82.12 89 ARG A O 1
ATOM 667 N N . ALA A 1 90 ? -6.348 6.421 20.615 1.00 85.25 90 ALA A N 1
ATOM 668 C CA . ALA A 1 90 ? -5.965 5.943 21.939 1.00 85.25 90 ALA A CA 1
ATOM 669 C C . ALA A 1 90 ? -6.168 7.029 23.006 1.00 85.25 90 ALA A C 1
ATOM 671 O O . ALA A 1 90 ? -6.745 6.752 24.056 1.00 85.25 90 ALA A O 1
ATOM 672 N N . ALA A 1 91 ? -5.801 8.282 22.707 1.00 87.12 91 ALA A N 1
ATOM 673 C CA . ALA A 1 91 ? -6.064 9.420 23.592 1.00 87.12 91 ALA A CA 1
ATOM 674 C C . ALA A 1 91 ? -7.568 9.680 23.826 1.00 87.12 91 ALA A C 1
ATOM 676 O O . ALA A 1 91 ? -7.948 10.223 24.859 1.00 87.12 91 ALA A O 1
ATOM 677 N N . LEU A 1 92 ? -8.427 9.264 22.891 1.00 88.12 92 LEU A N 1
ATOM 678 C CA . LEU A 1 92 ? -9.888 9.341 22.993 1.00 88.12 92 LEU A CA 1
ATOM 679 C C . LEU A 1 92 ? -10.531 8.068 23.578 1.00 88.12 92 LEU A C 1
ATOM 681 O O . LEU A 1 92 ? -11.755 7.946 23.549 1.00 88.12 92 LEU A O 1
ATOM 685 N N . GLY A 1 93 ? -9.740 7.101 24.055 1.00 87.75 93 GLY A N 1
ATOM 686 C CA . GLY A 1 93 ? -10.241 5.821 24.571 1.00 87.75 93 GLY A CA 1
ATOM 687 C C . GLY A 1 93 ? -10.911 4.937 23.513 1.00 87.75 93 GLY A C 1
ATOM 688 O O . GLY A 1 93 ? -11.655 4.020 23.857 1.00 87.75 93 GLY A O 1
ATOM 689 N N . LYS A 1 94 ? -10.684 5.212 22.222 1.00 85.12 94 LYS A N 1
ATOM 690 C CA . LYS A 1 94 ? -11.234 4.412 21.125 1.00 85.12 94 LYS A CA 1
ATOM 691 C C . LYS A 1 94 ? -10.387 3.156 20.903 1.00 85.12 94 LYS A C 1
ATOM 693 O O . LYS A 1 94 ? -9.162 3.229 21.036 1.00 85.12 94 LYS A O 1
ATOM 698 N N . PRO A 1 95 ? -11.009 2.029 20.513 1.00 81.19 95 PRO A N 1
ATOM 699 C CA . PRO A 1 95 ? -10.276 0.816 20.197 1.00 81.19 95 PRO A CA 1
ATOM 700 C C . PRO A 1 95 ? -9.342 1.027 19.002 1.00 81.19 95 PRO A C 1
ATOM 702 O O . PRO A 1 95 ? -9.570 1.875 18.123 1.00 81.19 95 PRO A O 1
ATOM 705 N N . ASP A 1 96 ? -8.280 0.226 19.001 1.00 83.81 96 ASP A N 1
ATOM 706 C CA . ASP A 1 96 ? -7.342 0.106 17.895 1.00 83.81 96 ASP A CA 1
ATOM 707 C C . ASP A 1 96 ? -8.099 -0.343 16.638 1.00 83.81 96 ASP A C 1
ATOM 709 O O . ASP A 1 96 ? -8.776 -1.369 16.633 1.00 83.81 96 ASP A O 1
ATOM 713 N N . ILE A 1 97 ? -7.972 0.432 15.563 1.00 83.44 97 ILE A N 1
ATOM 714 C CA . ILE A 1 97 ? -8.606 0.163 14.267 1.00 83.44 97 ILE A CA 1
ATOM 715 C C . ILE A 1 97 ? -8.185 -1.182 13.660 1.00 83.44 97 ILE A C 1
ATOM 717 O O . ILE A 1 97 ? -8.929 -1.760 12.875 1.00 83.44 97 ILE A O 1
ATOM 721 N N . SER A 1 98 ? -7.033 -1.725 14.054 1.00 86.88 98 SER A N 1
ATOM 722 C CA . SER A 1 98 ? -6.594 -3.053 13.631 1.00 86.88 98 SER A CA 1
ATOM 723 C C . SER A 1 98 ? -7.419 -4.201 14.224 1.00 86.88 98 SER A C 1
ATOM 725 O O . SER A 1 98 ? -7.333 -5.320 13.719 1.00 86.88 98 SER A O 1
ATOM 727 N N . GLN A 1 99 ? -8.244 -3.937 15.247 1.00 85.75 99 GLN A N 1
ATOM 728 C CA . GLN A 1 99 ? -9.230 -4.902 15.747 1.00 85.75 99 GLN A CA 1
ATOM 729 C C . GLN A 1 99 ? -10.387 -5.090 14.761 1.00 85.75 99 GLN A C 1
ATOM 731 O O . GLN A 1 99 ? -10.867 -6.206 14.590 1.00 85.75 99 GLN A O 1
ATOM 736 N N . GLU A 1 100 ? -10.807 -4.013 14.096 1.00 85.94 100 GLU A N 1
ATOM 737 C CA . GLU A 1 100 ? -11.829 -4.043 13.042 1.00 85.94 100 GLU A CA 1
ATOM 738 C C . GLU A 1 100 ? -11.217 -4.475 11.702 1.00 85.94 100 GLU A C 1
ATOM 740 O O . GLU A 1 100 ? -11.819 -5.239 10.951 1.00 85.94 100 GLU A O 1
ATOM 745 N N . TYR A 1 101 ? -9.982 -4.040 11.432 1.00 87.38 101 TYR A N 1
ATOM 746 C CA . TYR A 1 101 ? -9.279 -4.275 10.174 1.00 87.38 101 TYR A CA 1
ATOM 747 C C . TYR A 1 101 ? -7.904 -4.924 10.411 1.00 87.38 101 TYR A C 1
ATOM 749 O O . TYR A 1 101 ? -6.874 -4.242 10.388 1.00 87.38 101 TYR A O 1
ATOM 757 N N . PRO A 1 102 ? -7.821 -6.259 10.568 1.00 90.00 102 PRO A N 1
ATOM 758 C CA . PRO A 1 102 ? -6.550 -6.952 10.804 1.00 90.00 102 PRO A CA 1
ATOM 759 C C . PRO A 1 102 ? -5.490 -6.690 9.724 1.00 90.00 102 PRO A C 1
ATOM 761 O O . PRO A 1 102 ? -4.289 -6.743 10.005 1.00 90.00 102 PRO A O 1
ATOM 764 N N . PHE A 1 103 ? -5.920 -6.345 8.505 1.00 90.19 103 PHE A N 1
ATOM 765 C CA . PHE A 1 103 ? -5.046 -5.953 7.401 1.00 90.19 103 PHE A CA 1
ATOM 766 C C . PHE A 1 103 ? -4.116 -4.778 7.752 1.00 90.19 103 PHE A C 1
ATOM 768 O O . PHE A 1 103 ? -2.961 -4.775 7.322 1.00 90.19 103 PHE A O 1
ATOM 775 N N . VAL A 1 104 ? -4.558 -3.809 8.560 1.00 89.00 104 VAL A N 1
ATOM 776 C CA . VAL A 1 104 ? -3.734 -2.643 8.940 1.00 89.00 104 VAL A CA 1
ATOM 777 C C . VAL A 1 104 ? -2.927 -2.862 10.222 1.00 89.00 104 VAL A C 1
ATOM 779 O O . VAL A 1 104 ? -2.174 -1.984 10.635 1.00 89.00 104 VAL A O 1
ATOM 782 N N . SER A 1 105 ? -3.030 -4.041 10.847 1.00 88.81 105 SER A N 1
ATOM 783 C CA . SER A 1 105 ? -2.211 -4.379 12.015 1.00 88.81 105 SER A CA 1
ATOM 784 C C . SER A 1 105 ? -0.718 -4.341 11.682 1.00 88.81 105 SER A C 1
ATOM 786 O O . SER A 1 105 ? -0.283 -4.770 10.608 1.00 88.81 105 SER A O 1
ATOM 788 N N . TRP A 1 106 ? 0.091 -3.897 12.646 1.00 86.75 106 TRP A N 1
ATOM 789 C CA . TRP A 1 106 ? 1.542 -3.816 12.480 1.00 86.75 106 TRP A CA 1
ATOM 790 C C . TRP A 1 106 ? 2.191 -5.136 12.017 1.00 86.75 106 TRP A C 1
ATOM 792 O O . TRP A 1 106 ? 2.962 -5.097 11.055 1.00 86.75 106 TRP A O 1
ATOM 802 N N . PRO A 1 107 ? 1.865 -6.319 12.586 1.00 91.50 107 PRO A N 1
ATOM 803 C CA . PRO A 1 107 ? 2.439 -7.580 12.115 1.00 91.50 107 PRO A CA 1
ATOM 804 C C . PRO A 1 107 ? 2.082 -7.898 10.658 1.00 91.50 107 PRO A C 1
ATOM 806 O O . PRO A 1 107 ? 2.908 -8.436 9.918 1.00 91.50 107 PRO A O 1
ATOM 809 N N . THR A 1 108 ? 0.864 -7.564 10.226 1.00 92.19 108 THR A N 1
ATOM 810 C CA . THR A 1 108 ? 0.402 -7.847 8.860 1.00 92.19 108 THR A CA 1
ATOM 811 C C . THR A 1 108 ? 1.031 -6.877 7.864 1.00 92.19 108 THR A C 1
ATOM 813 O O . THR A 1 108 ? 1.567 -7.314 6.843 1.00 92.19 108 THR A O 1
ATOM 816 N N . PHE A 1 109 ? 1.093 -5.587 8.205 1.00 90.75 109 PHE A N 1
ATOM 817 C CA . PHE A 1 109 ? 1.832 -4.592 7.431 1.00 90.75 109 PHE A CA 1
ATOM 818 C C . PHE A 1 109 ? 3.312 -4.967 7.292 1.00 90.75 109 PHE A C 1
ATOM 820 O O . PHE A 1 109 ? 3.846 -4.970 6.186 1.00 90.75 109 PHE A O 1
ATOM 827 N N . GLN A 1 110 ? 3.980 -5.373 8.379 1.00 90.44 110 GLN A N 1
ATOM 828 C CA . GLN A 1 110 ? 5.379 -5.805 8.328 1.00 90.44 110 GLN A CA 1
ATOM 829 C C . GLN A 1 110 ? 5.596 -6.994 7.386 1.00 90.44 110 GLN A C 1
ATOM 831 O O . GLN A 1 110 ? 6.597 -7.021 6.666 1.00 90.44 110 GLN A O 1
ATOM 836 N N . LYS A 1 111 ? 4.680 -7.973 7.363 1.00 93.25 111 LYS A N 1
ATOM 837 C CA . LYS A 1 111 ? 4.753 -9.101 6.419 1.00 93.25 111 LYS A CA 1
ATOM 838 C C . LYS A 1 111 ? 4.688 -8.612 4.973 1.00 93.25 111 LYS A C 1
ATOM 840 O O . LYS A 1 111 ? 5.575 -8.956 4.192 1.00 93.25 111 LYS A O 1
ATOM 845 N N . ARG A 1 112 ? 3.708 -7.765 4.632 1.00 92.56 112 ARG A N 1
ATOM 846 C CA . ARG A 1 112 ? 3.581 -7.192 3.279 1.00 92.56 112 ARG A CA 1
ATOM 847 C C . ARG A 1 112 ? 4.788 -6.341 2.910 1.00 92.56 112 ARG A C 1
ATOM 849 O O . ARG A 1 112 ? 5.365 -6.522 1.844 1.00 92.56 112 ARG A O 1
ATOM 856 N N . PHE A 1 113 ? 5.239 -5.482 3.816 1.00 90.75 113 PHE A N 1
ATOM 857 C CA . PHE A 1 113 ? 6.412 -4.643 3.612 1.00 90.75 113 PHE A CA 1
ATOM 858 C C . PHE A 1 113 ? 7.670 -5.476 3.336 1.00 90.75 113 PHE A C 1
ATOM 860 O O . PHE A 1 113 ? 8.410 -5.201 2.392 1.00 90.75 113 PHE A O 1
ATOM 867 N N . ASN A 1 114 ? 7.912 -6.521 4.131 1.00 90.81 114 ASN A N 1
ATOM 868 C CA . ASN A 1 114 ? 9.068 -7.397 3.946 1.00 90.81 114 ASN A CA 1
ATOM 869 C C . ASN A 1 114 ? 8.995 -8.207 2.649 1.00 90.81 114 ASN A C 1
ATOM 871 O O . ASN A 1 114 ? 10.041 -8.488 2.070 1.00 90.81 114 ASN A O 1
ATOM 875 N N . TYR A 1 115 ? 7.793 -8.575 2.206 1.00 92.62 115 TYR A N 1
ATOM 876 C CA . TYR A 1 115 ? 7.597 -9.366 0.995 1.00 92.62 115 TYR A CA 1
ATOM 877 C C . TYR A 1 115 ? 7.653 -8.514 -0.280 1.00 92.62 115 TYR A C 1
ATOM 879 O O . TYR A 1 115 ? 8.401 -8.830 -1.199 1.00 92.62 115 TYR A O 1
ATOM 887 N N . TYR A 1 116 ? 6.899 -7.414 -0.327 1.00 91.69 116 TYR A N 1
ATOM 888 C CA . TYR A 1 116 ? 6.737 -6.598 -1.530 1.00 91.69 116 TYR A CA 1
ATOM 889 C C . TYR A 1 116 ? 7.750 -5.462 -1.620 1.00 91.69 116 TYR A C 1
ATOM 891 O O . TYR A 1 116 ? 8.257 -5.179 -2.702 1.00 91.69 116 TYR A O 1
ATOM 899 N N . VAL A 1 117 ? 8.064 -4.798 -0.505 1.00 90.06 117 VAL A N 1
ATOM 900 C CA . VAL A 1 117 ? 8.792 -3.521 -0.525 1.00 90.06 117 VAL A CA 1
ATOM 901 C C . VAL A 1 117 ? 10.281 -3.720 -0.290 1.00 90.06 117 VAL A C 1
ATOM 903 O O . VAL A 1 117 ? 11.094 -3.275 -1.095 1.00 90.06 117 VAL A O 1
ATOM 906 N N . LYS A 1 118 ? 10.661 -4.408 0.790 1.00 88.75 118 LYS A N 1
ATOM 907 C CA . LYS A 1 118 ? 12.062 -4.566 1.210 1.00 88.75 118 LYS A CA 1
ATOM 908 C C . LYS A 1 118 ? 12.994 -5.113 0.113 1.00 88.75 118 LYS A C 1
ATOM 910 O O . LYS A 1 118 ? 14.094 -4.572 -0.004 1.00 88.75 118 LYS A O 1
ATOM 915 N N . PRO A 1 119 ? 12.601 -6.093 -0.729 1.00 89.31 119 PRO A N 1
ATOM 916 C CA . PRO A 1 119 ? 13.464 -6.579 -1.810 1.00 89.31 119 PRO A CA 1
ATOM 917 C C . PRO A 1 119 ? 13.828 -5.502 -2.843 1.00 89.31 119 PRO A C 1
ATOM 919 O O . PRO A 1 119 ? 14.866 -5.600 -3.489 1.00 89.31 119 PRO A O 1
ATOM 922 N N . GLN A 1 120 ? 13.016 -4.448 -2.966 1.00 85.62 120 GLN A N 1
ATOM 923 C CA . GLN A 1 120 ? 13.255 -3.330 -3.884 1.00 85.62 120 GLN A CA 1
ATOM 924 C C . GLN A 1 120 ? 14.279 -2.316 -3.344 1.00 85.62 120 GLN A C 1
ATOM 926 O O . GLN A 1 120 ? 14.711 -1.428 -4.076 1.00 85.62 120 GLN A O 1
ATOM 931 N N . PHE A 1 121 ? 14.662 -2.424 -2.067 1.00 86.12 121 PHE A N 1
ATOM 932 C CA . PHE A 1 121 ? 15.585 -1.507 -1.398 1.00 86.12 121 PHE A CA 1
ATOM 933 C C . PHE A 1 121 ? 16.679 -2.285 -0.657 1.00 86.12 121 PHE A C 1
ATOM 935 O O . PHE A 1 121 ? 16.691 -2.328 0.581 1.00 86.12 121 PHE A O 1
ATOM 942 N N . PRO A 1 122 ? 17.621 -2.903 -1.391 1.00 82.25 122 PRO A N 1
ATOM 943 C CA . PRO A 1 122 ? 18.709 -3.636 -0.766 1.00 82.25 122 PRO A CA 1
ATOM 944 C C . PRO A 1 122 ? 19.480 -2.715 0.186 1.00 82.25 122 PRO A C 1
ATOM 946 O O . PRO A 1 122 ? 19.819 -1.578 -0.151 1.00 82.25 122 PRO A O 1
ATOM 949 N N . ASN A 1 123 ? 19.748 -3.212 1.394 1.00 83.94 123 ASN A N 1
ATOM 950 C CA . ASN A 1 123 ? 20.516 -2.519 2.433 1.00 83.94 123 ASN A CA 1
ATOM 951 C C . ASN A 1 123 ? 19.901 -1.203 2.951 1.00 83.94 123 ASN A C 1
ATOM 953 O O . ASN A 1 123 ? 20.612 -0.390 3.544 1.00 83.94 123 ASN A O 1
ATOM 957 N N . LYS A 1 124 ? 18.594 -0.968 2.758 1.00 84.00 124 LYS A N 1
ATOM 958 C CA . LYS A 1 124 ? 17.891 0.179 3.353 1.00 84.00 124 LYS A CA 1
ATOM 959 C C . LYS A 1 124 ? 17.059 -0.245 4.558 1.00 84.00 124 LYS A C 1
ATOM 961 O O . LYS A 1 124 ? 16.343 -1.244 4.528 1.00 84.00 124 LYS A O 1
ATOM 966 N N . GLY A 1 125 ? 17.135 0.548 5.624 1.00 84.00 125 GLY A N 1
ATOM 967 C CA . GLY A 1 125 ? 16.263 0.394 6.789 1.00 84.00 125 GLY A CA 1
ATOM 968 C C . GLY A 1 125 ? 14.861 0.951 6.529 1.00 84.00 125 GLY A C 1
ATOM 969 O O . GLY A 1 125 ? 14.684 1.818 5.672 1.00 84.00 125 GLY A O 1
ATOM 970 N N . LEU A 1 126 ? 13.876 0.519 7.324 1.00 82.50 126 LEU A N 1
ATOM 971 C CA . LEU A 1 126 ? 12.476 0.955 7.214 1.00 82.50 126 LEU A CA 1
ATOM 972 C C . LEU A 1 126 ? 12.339 2.483 7.104 1.00 82.50 126 LEU A C 1
ATOM 974 O O . LEU A 1 126 ? 11.692 2.972 6.187 1.00 82.50 126 LEU A O 1
ATOM 978 N N . LYS A 1 127 ? 13.014 3.245 7.977 1.00 82.69 127 LYS A N 1
ATOM 979 C CA . LYS A 1 127 ? 12.962 4.717 7.973 1.00 82.69 127 LYS A CA 1
ATOM 980 C C . LYS A 1 127 ? 13.385 5.320 6.630 1.00 82.69 127 LYS A C 1
ATOM 982 O O . LYS A 1 127 ? 12.769 6.271 6.170 1.00 82.69 127 LYS A O 1
ATOM 987 N N . GLN A 1 128 ? 14.417 4.770 5.991 1.00 84.06 128 GLN A N 1
ATOM 988 C CA . GLN A 1 128 ? 14.898 5.260 4.695 1.00 84.06 128 GLN A CA 1
ATOM 989 C C . GLN A 1 128 ? 13.907 4.942 3.573 1.00 84.06 128 GLN A C 1
ATOM 991 O O . GLN A 1 128 ? 13.693 5.773 2.695 1.00 84.06 128 GLN A O 1
ATOM 996 N N . ILE A 1 129 ? 13.285 3.762 3.623 1.00 85.81 129 ILE A N 1
ATOM 997 C CA . ILE A 1 129 ? 12.267 3.344 2.655 1.00 85.81 129 ILE A CA 1
ATOM 998 C C . ILE A 1 129 ? 11.003 4.202 2.801 1.00 85.81 129 ILE A C 1
ATOM 1000 O O . ILE A 1 129 ? 10.466 4.676 1.806 1.00 85.81 129 ILE A O 1
ATOM 1004 N N . LEU A 1 130 ? 10.558 4.477 4.029 1.00 82.25 130 LEU A N 1
ATOM 1005 C CA . LEU A 1 130 ? 9.422 5.371 4.272 1.00 82.25 130 LEU A CA 1
ATOM 1006 C C . LEU A 1 130 ? 9.712 6.804 3.807 1.00 82.25 130 LEU A C 1
ATOM 1008 O O . LEU A 1 130 ? 8.849 7.430 3.201 1.00 82.25 130 LEU A O 1
ATOM 1012 N N . THR A 1 131 ? 10.933 7.313 4.017 1.00 84.06 131 THR A N 1
ATOM 1013 C CA . THR A 1 131 ? 11.342 8.620 3.474 1.00 84.06 131 THR A CA 1
ATOM 1014 C C . THR A 1 131 ? 11.242 8.659 1.952 1.00 84.06 131 THR A C 1
ATOM 1016 O O . THR A 1 131 ? 10.827 9.679 1.412 1.00 84.06 131 THR A O 1
ATOM 1019 N N . TYR A 1 132 ? 11.584 7.565 1.268 1.00 83.94 132 TYR A N 1
ATOM 1020 C CA . TYR A 1 132 ? 11.452 7.476 -0.184 1.00 83.94 132 TYR A CA 1
ATOM 1021 C C . TYR A 1 132 ? 9.989 7.617 -0.634 1.00 83.94 132 TYR A C 1
ATOM 1023 O O . TYR A 1 132 ? 9.703 8.426 -1.509 1.00 83.94 132 TYR A O 1
ATOM 1031 N N . TYR A 1 133 ? 9.053 6.918 0.013 1.00 87.81 133 TYR A N 1
ATOM 1032 C CA . TYR A 1 133 ? 7.631 7.010 -0.342 1.00 87.81 133 TYR A CA 1
ATOM 1033 C C . TYR A 1 133 ? 6.948 8.287 0.154 1.00 87.81 133 TYR A C 1
ATOM 1035 O O . TYR A 1 133 ? 5.825 8.558 -0.250 1.00 87.81 133 TYR A O 1
ATOM 1043 N N . LYS A 1 134 ? 7.581 9.083 1.025 1.00 87.25 134 LYS A N 1
ATOM 1044 C CA . LYS A 1 134 ? 6.925 10.212 1.701 1.00 87.25 134 LYS A CA 1
ATOM 1045 C C . LYS A 1 134 ? 6.316 11.221 0.725 1.00 87.25 134 LYS A C 1
ATOM 1047 O O . LYS A 1 134 ? 5.192 11.666 0.940 1.00 87.25 134 LYS A O 1
ATOM 1052 N N . GLN A 1 135 ? 7.063 11.604 -0.310 1.00 88.94 135 GLN A N 1
ATOM 1053 C CA . GLN A 1 135 ? 6.590 12.586 -1.285 1.00 88.94 135 GLN A CA 1
ATOM 1054 C C . GLN A 1 135 ? 5.492 11.996 -2.175 1.00 88.94 135 GLN A C 1
ATOM 1056 O O . GLN A 1 135 ? 4.438 12.611 -2.317 1.00 88.94 135 GLN A O 1
ATOM 1061 N N . ASP A 1 136 ? 5.700 10.787 -2.697 1.00 91.69 136 ASP A N 1
ATOM 1062 C CA . ASP A 1 136 ? 4.735 10.107 -3.567 1.00 91.69 136 ASP A CA 1
ATOM 1063 C C . ASP A 1 136 ? 3.419 9.832 -2.828 1.00 91.69 136 ASP A C 1
ATOM 1065 O O . ASP A 1 136 ? 2.341 10.084 -3.360 1.00 91.69 136 ASP A O 1
ATOM 1069 N N . ALA A 1 137 ? 3.496 9.409 -1.562 1.00 92.12 137 ALA A N 1
ATOM 1070 C CA . ALA A 1 137 ? 2.340 9.204 -0.696 1.00 92.12 137 ALA A CA 1
ATOM 1071 C C . ALA A 1 137 ? 1.583 10.512 -0.432 1.00 92.12 137 ALA A C 1
ATOM 1073 O O . ALA A 1 137 ? 0.357 10.513 -0.419 1.00 92.12 137 ALA A O 1
ATOM 1074 N N . ALA A 1 138 ? 2.281 11.638 -0.253 1.00 91.19 138 ALA A N 1
ATOM 1075 C CA . ALA A 1 138 ? 1.626 12.933 -0.084 1.00 91.19 138 ALA A CA 1
ATOM 1076 C C . ALA A 1 138 ? 0.880 13.3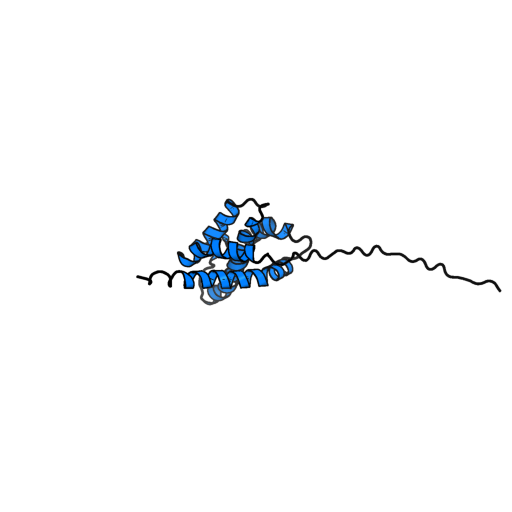65 -1.358 1.00 91.19 138 ALA A C 1
ATOM 1078 O O . ALA A 1 138 ? -0.261 13.818 -1.272 1.00 91.19 138 ALA A O 1
ATOM 1079 N N . ILE A 1 139 ? 1.495 13.190 -2.534 1.00 92.88 139 ILE A N 1
ATOM 1080 C CA . ILE A 1 139 ? 0.857 13.494 -3.824 1.00 92.88 139 ILE A CA 1
ATOM 1081 C C . ILE A 1 139 ? -0.368 12.596 -4.026 1.00 92.88 139 ILE A C 1
ATOM 1083 O O . ILE A 1 139 ? -1.448 13.104 -4.330 1.00 92.88 139 ILE A O 1
ATOM 1087 N N . PHE A 1 140 ? -0.215 11.291 -3.793 1.00 95.00 140 PHE A N 1
ATOM 1088 C CA . PHE A 1 140 ? -1.304 10.318 -3.834 1.00 95.00 140 PHE A CA 1
ATOM 1089 C C . PHE A 1 140 ? -2.459 10.723 -2.916 1.00 95.00 140 PHE A C 1
ATOM 1091 O O . PHE A 1 1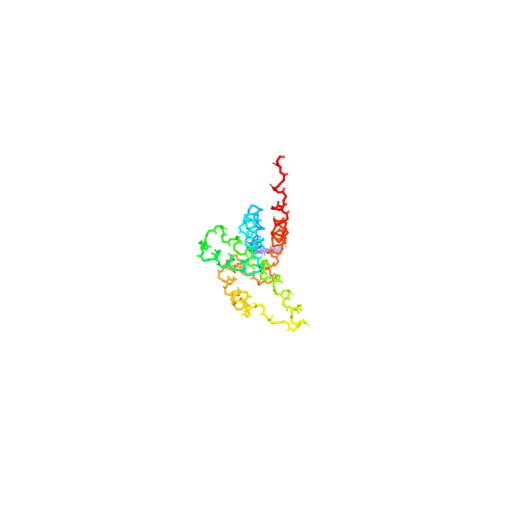40 ? -3.582 10.844 -3.385 1.00 95.00 140 PHE A O 1
ATOM 1098 N N . LEU A 1 141 ? -2.203 11.017 -1.636 1.00 92.31 141 LEU A N 1
ATOM 1099 C CA . LEU A 1 141 ? -3.255 11.390 -0.681 1.00 92.31 141 LEU A CA 1
ATOM 1100 C C . LEU A 1 141 ? -4.005 12.658 -1.106 1.00 92.31 141 LEU A 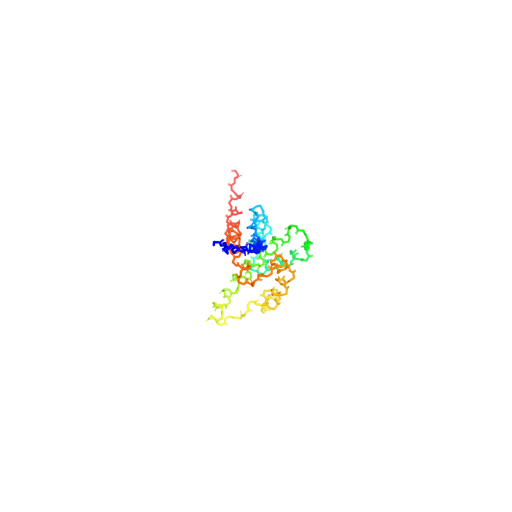C 1
ATOM 1102 O O . LEU A 1 141 ? -5.227 12.719 -0.975 1.00 92.31 141 LEU A O 1
ATOM 1106 N N . VAL A 1 142 ? -3.305 13.662 -1.646 1.00 92.06 142 VAL A N 1
ATOM 1107 C CA . VAL A 1 142 ? -3.946 14.879 -2.170 1.00 92.06 142 VAL A CA 1
ATOM 1108 C C . VAL A 1 142 ? -4.827 14.559 -3.377 1.00 92.06 142 VAL A C 1
ATOM 1110 O O . VAL A 1 142 ? -5.963 15.028 -3.441 1.00 92.06 142 VAL A O 1
ATOM 1113 N N . GLN A 1 143 ? -4.334 13.763 -4.329 1.00 93.12 143 GLN A N 1
ATOM 1114 C CA . GLN A 1 143 ? -5.113 13.356 -5.502 1.00 93.12 143 GLN A CA 1
ATOM 1115 C C . GLN A 1 143 ? -6.338 12.524 -5.107 1.00 93.12 143 GLN A C 1
ATOM 1117 O O . GLN A 1 143 ? -7.447 12.832 -5.540 1.00 93.12 143 GLN A O 1
ATOM 1122 N N . LEU A 1 144 ? -6.136 11.541 -4.232 1.00 90.62 144 LEU A N 1
ATOM 1123 C CA . LEU A 1 144 ? -7.161 10.653 -3.699 1.00 90.62 144 LEU A CA 1
ATOM 1124 C C . LEU A 1 144 ? -8.253 11.433 -2.949 1.00 90.62 144 LEU A C 1
ATOM 1126 O O . LEU A 1 144 ? -9.434 11.209 -3.161 1.00 90.62 144 LEU A O 1
ATOM 1130 N N . THR A 1 145 ? -7.890 12.410 -2.117 1.00 87.75 145 THR A N 1
ATOM 1131 C CA . THR A 1 145 ? -8.886 13.213 -1.379 1.00 87.75 145 THR A CA 1
ATOM 1132 C C . THR A 1 145 ? -9.648 14.172 -2.300 1.00 87.75 145 THR A C 1
ATOM 1134 O O . THR A 1 145 ? -10.814 14.495 -2.068 1.00 87.75 145 THR A O 1
ATOM 1137 N N . ASN A 1 146 ? -8.998 14.661 -3.359 1.00 89.31 146 ASN A N 1
ATOM 1138 C CA . ASN A 1 146 ? -9.617 15.586 -4.305 1.00 89.31 146 ASN A CA 1
ATOM 1139 C C . ASN A 1 146 ? -10.516 14.895 -5.337 1.00 89.31 146 ASN A C 1
ATOM 1141 O O . ASN A 1 146 ? -11.351 15.576 -5.933 1.00 89.31 146 ASN A O 1
ATOM 1145 N N . SER A 1 147 ? -10.383 13.584 -5.559 1.00 86.25 147 SER A N 1
ATOM 1146 C CA . SER A 1 147 ? -11.229 12.865 -6.519 1.00 86.25 147 SER A CA 1
ATOM 1147 C C . SER A 1 147 ? -12.698 12.874 -6.105 1.00 86.25 147 SER A C 1
ATOM 1149 O O . SER A 1 147 ? -13.554 13.154 -6.937 1.00 8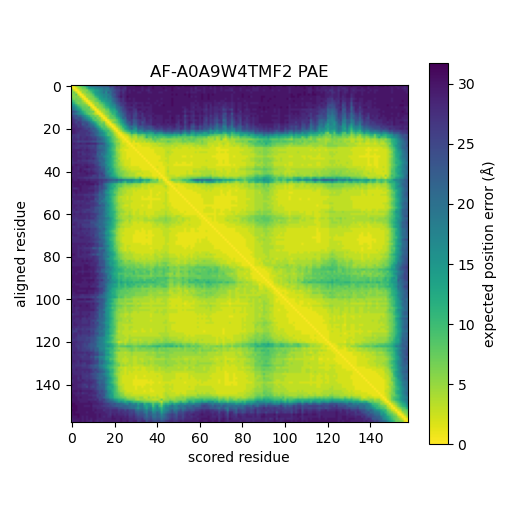6.25 147 SER A O 1
ATOM 1151 N N . CYS A 1 148 ? -12.988 12.708 -4.811 1.00 78.44 148 CYS A N 1
ATOM 1152 C CA . CYS A 1 148 ? -14.364 12.688 -4.306 1.00 78.44 148 CYS A CA 1
ATOM 1153 C C . CYS A 1 148 ? -15.060 14.053 -4.391 1.00 78.44 148 CYS A C 1
ATOM 1155 O O . CYS A 1 148 ? -16.279 14.138 -4.309 1.00 78.44 148 CYS A O 1
ATOM 1157 N N . LYS A 1 149 ? -14.301 15.142 -4.581 1.00 70.19 149 LYS A N 1
ATOM 1158 C CA . LYS A 1 149 ? -14.857 16.489 -4.788 1.00 70.19 149 LYS A CA 1
ATOM 1159 C C . LYS A 1 149 ? -15.243 16.758 -6.243 1.00 70.19 149 LYS A C 1
ATOM 1161 O O . LYS A 1 149 ? -16.006 17.683 -6.493 1.00 70.19 149 LYS A O 1
ATOM 1166 N N . LYS A 1 150 ? -14.689 16.006 -7.200 1.00 59.03 150 LYS A N 1
ATOM 1167 C CA . LYS A 1 150 ? -14.927 16.221 -8.636 1.00 59.03 150 LYS A CA 1
ATOM 1168 C C . LYS A 1 150 ? -16.163 15.488 -9.159 1.00 59.03 150 LYS A C 1
ATOM 1170 O O . LYS A 1 150 ? -16.769 15.983 -10.098 1.00 59.03 150 LYS A O 1
ATOM 1175 N N . GLU A 1 151 ? -16.559 14.376 -8.541 1.00 51.91 151 GLU A N 1
ATOM 1176 C CA . GLU A 1 151 ? -17.740 13.598 -8.959 1.00 51.91 151 GLU A CA 1
ATOM 1177 C C . GLU A 1 151 ? -19.078 14.277 -8.610 1.00 51.91 151 GLU A C 1
ATOM 1179 O O . GLU A 1 151 ? -20.087 13.991 -9.239 1.00 51.91 151 GLU A O 1
ATOM 1184 N N . GLY A 1 152 ? -19.096 15.243 -7.683 1.00 47.12 152 GLY A N 1
ATOM 1185 C CA . GLY A 1 152 ? -20.304 16.005 -7.333 1.00 47.12 152 GLY A CA 1
ATOM 1186 C C . GLY A 1 152 ? -20.629 17.190 -8.252 1.00 47.12 152 GLY A C 1
ATOM 1187 O O . GLY A 1 152 ? -21.522 17.962 -7.926 1.00 47.12 152 GLY A O 1
ATOM 1188 N N . ASN A 1 153 ? -19.888 17.383 -9.351 1.00 42.31 153 ASN A N 1
ATOM 1189 C CA . ASN A 1 153 ? -20.002 18.568 -10.214 1.00 42.31 153 ASN A CA 1
ATOM 1190 C C . ASN A 1 153 ? -20.321 18.238 -11.686 1.00 42.31 153 ASN A C 1
ATOM 1192 O O . ASN A 1 153 ? -20.178 19.102 -12.550 1.00 42.31 153 ASN A O 1
ATOM 1196 N N . THR A 1 154 ? -20.720 16.998 -11.984 1.00 45.34 154 THR A N 1
ATOM 1197 C CA . THR A 1 154 ? -21.058 16.538 -13.347 1.00 45.34 154 THR A CA 1
ATOM 1198 C C . THR A 1 154 ? -22.543 16.247 -13.585 1.00 45.34 154 THR A C 1
ATOM 1200 O O . THR A 1 154 ? -22.887 15.888 -14.704 1.00 45.34 154 THR A O 1
ATOM 1203 N N . ASP A 1 155 ? -23.426 16.502 -12.612 1.00 41.62 155 ASP A N 1
ATOM 1204 C CA . ASP A 1 155 ? -24.882 16.273 -12.742 1.00 41.62 155 ASP A CA 1
ATOM 1205 C C . ASP A 1 155 ? -25.707 17.558 -12.967 1.00 41.62 155 ASP A C 1
ATOM 1207 O O . ASP A 1 155 ? -26.889 17.622 -12.641 1.00 41.62 155 ASP A O 1
ATOM 1211 N N . SER A 1 156 ? -25.118 18.611 -13.534 1.00 41.59 156 SER A N 1
ATOM 1212 C CA . SER A 1 156 ? -25.885 19.807 -13.913 1.00 41.59 156 SER A CA 1
ATOM 1213 C C . SER A 1 156 ? -25.375 20.413 -15.215 1.00 41.59 156 SER A C 1
ATOM 1215 O O . SER A 1 156 ? -24.675 21.428 -15.220 1.00 41.59 156 SER A O 1
ATOM 1217 N N . ALA A 1 157 ? -25.724 19.762 -16.317 1.00 39.28 157 ALA A N 1
ATOM 1218 C CA . ALA A 1 157 ? -25.788 20.370 -17.638 1.00 39.28 157 ALA A CA 1
ATOM 1219 C C . ALA A 1 157 ? -26.928 19.693 -18.416 1.00 39.28 157 ALA A C 1
ATOM 1221 O O . ALA A 1 157 ? -26.681 18.856 -19.283 1.00 39.28 157 ALA A O 1
ATOM 1222 N N . ASP A 1 158 ? -28.159 20.031 -18.021 1.00 39.94 158 ASP A N 1
ATOM 1223 C CA . ASP A 1 158 ? -29.305 20.072 -18.939 1.00 39.94 158 ASP A CA 1
ATOM 1224 C C . ASP A 1 158 ? -29.205 21.335 -19.813 1.00 39.94 158 ASP A C 1
ATOM 1226 O O . ASP A 1 158 ? -28.804 22.396 -19.269 1.00 39.94 158 ASP A O 1
#

Solvent-accessible surface area (backbone atoms only — not comparable to full-atom values): 9501 Å² total; per-residue (Å²): 143,82,85,88,78,81,83,79,77,78,75,75,68,79,77,76,74,70,68,75,82,70,76,72,76,79,56,66,67,51,43,51,49,30,22,65,68,49,26,59,35,46,62,77,38,57,74,63,40,35,52,49,53,42,53,52,37,59,77,75,36,57,85,85,43,79,68,36,56,30,34,50,45,50,45,55,38,51,46,52,50,51,55,60,48,43,59,56,32,51,76,68,74,42,78,64,65,38,78,82,37,56,73,66,23,68,74,47,42,50,50,50,40,58,67,71,48,45,75,78,39,79,97,58,55,69,70,60,54,50,58,62,45,48,61,56,28,52,54,30,53,54,50,33,64,49,47,59,66,57,70,78,72,74,87,79,82,130

pLDDT: mean 80.05, std 17.63, range [37.0, 96.88]

Radius of gyration: 23.19 Å; Cα contacts (8 Å, |Δi|>4): 113; chains: 1; bounding box: 105×31×44 Å

Nearest PDB structures (foldseek):
  5m4y-assembly1_A  TM=2.439E-01  e=3.223E+00  Saccharomyces cerevisiae S288C
  7yqf-assembly1_B  TM=2.744E-01  e=6.477E+00  Homo sapiens
  5xkm-assembly3_F  TM=2.240E-01  e=5.577E+00  Homo sapiens

Organism: NCBI:txid2972786

Mean predicted aligned error: 10.68 Å

Sequence (158 aa):
MKKILIVAGLMALPICASAANTKKPLAFDTIEAASKRFSPPLCQGDIGGLINAISDCYENTDRTSPDIQQCILADIAITSQIMLEQEKRAALGKPDISQEYPFVSWPTFQKRFNYYVKPQFPNKGLKQILTYYKQDAAIFLVQLTNSCKKEGNTDSAD